Protein AF-A0A935L754-F1 (afdb_monomer_lite)

Sequence (163 aa):
MRIGQTGGQTPIVSIDLSGSTGILGNGTPILGTAPAAAGAFRGQTSNFPACPANHVRIVARARSTAAIPRVATLQVNSSANLVHAASGNAIPFTQIGWISDDAVDLPAGTFTGAAGQVLATLATSREIGACHRFQFLNTQVYPGSVGGTGYYTGNVTYNLNMP

Foldseek 3Di:
DEDEDAFDWDFDFKQKQQPPADWAADFDWRFGPAKADFDDPPPDDGPGHTGPGSWDKDKYFDDDPDPAFWKKWKWKAQLAFFAKPPPRDTHGQQQKWKCWPDCPAFRTGGDPNHGTHTRGIDRDGDMDMTIIIMTGNDPDIDRPDDPSGIITIDTMIIDIHTD

Radius of gyration: 16.72 Å; chains: 1; bounding box: 45×25×46 Å

Structure (mmCIF, N/CA/C/O backbone):
data_AF-A0A935L754-F1
#
_entry.id   AF-A0A935L754-F1
#
loop_
_atom_site.group_PDB
_atom_site.id
_atom_site.type_symbol
_atom_site.label_atom_id
_atom_site.label_alt_id
_atom_site.label_comp_id
_atom_site.label_asym_id
_atom_site.label_entity_id
_atom_site.label_seq_id
_atom_site.pdbx_PDB_ins_code
_atom_site.Cartn_x
_atom_site.Cartn_y
_atom_site.Cartn_z
_atom_site.occupancy
_atom_site.B_iso_or_equiv
_atom_site.auth_seq_id
_atom_site.auth_comp_id
_atom_site.auth_asym_id
_atom_site.auth_atom_id
_atom_site.pdbx_PDB_model_num
ATOM 1 N N . MET A 1 1 ? -5.842 -1.534 -10.193 1.00 51.16 1 MET A N 1
ATOM 2 C CA . MET A 1 1 ? -5.362 -0.137 -10.266 1.00 51.16 1 MET A CA 1
ATOM 3 C C . MET A 1 1 ? -4.176 -0.062 -11.225 1.00 51.16 1 MET A C 1
ATOM 5 O O . MET A 1 1 ? -3.547 -1.096 -11.366 1.00 51.16 1 MET A O 1
ATOM 9 N N . ARG A 1 2 ? -3.924 1.042 -11.956 1.00 49.88 2 ARG A N 1
ATOM 10 C CA . ARG A 1 2 ? -2.845 1.134 -12.974 1.00 49.88 2 ARG A CA 1
ATOM 11 C C . ARG A 1 2 ? -2.118 2.481 -12.923 1.00 49.88 2 ARG A C 1
ATOM 13 O O . ARG A 1 2 ? -2.750 3.491 -13.199 1.00 49.88 2 ARG A O 1
ATOM 20 N N . ILE A 1 3 ? -0.811 2.479 -12.645 1.00 50.84 3 ILE A N 1
ATOM 21 C CA . ILE A 1 3 ? 0.047 3.675 -12.705 1.00 50.84 3 ILE A CA 1
ATOM 22 C C . ILE A 1 3 ? 0.849 3.599 -14.010 1.00 50.84 3 ILE A C 1
ATOM 24 O O . ILE A 1 3 ? 1.744 2.765 -14.155 1.00 50.84 3 ILE A O 1
ATOM 28 N N . GLY A 1 4 ? 0.427 4.373 -15.013 1.00 38.50 4 GLY A N 1
ATOM 29 C CA . GLY A 1 4 ? 0.790 4.139 -16.417 1.00 38.50 4 GLY A CA 1
ATOM 30 C C . GLY A 1 4 ? 1.680 5.181 -17.096 1.00 38.50 4 GLY A C 1
ATOM 31 O O . GLY A 1 4 ? 1.969 4.994 -18.276 1.00 38.50 4 GLY A O 1
ATOM 32 N N . GLN A 1 5 ? 2.104 6.253 -16.419 1.00 40.12 5 GLN A N 1
ATOM 33 C CA . GLN A 1 5 ? 2.944 7.297 -17.024 1.00 40.12 5 GLN A CA 1
ATOM 34 C C . GLN A 1 5 ? 3.856 7.982 -15.998 1.00 40.12 5 GLN A C 1
ATOM 36 O O . GLN A 1 5 ? 3.498 8.114 -14.829 1.00 40.12 5 GLN A O 1
ATOM 41 N N . THR A 1 6 ? 5.025 8.427 -16.465 1.00 39.97 6 THR A N 1
ATOM 42 C CA . THR A 1 6 ? 5.983 9.268 -15.734 1.00 39.97 6 THR A CA 1
ATOM 43 C C . THR A 1 6 ? 5.291 10.510 -15.172 1.00 39.97 6 THR A C 1
ATOM 45 O O . THR A 1 6 ? 4.649 11.238 -15.926 1.00 39.97 6 THR A O 1
ATOM 48 N N . GLY A 1 7 ? 5.387 10.740 -13.858 1.00 39.56 7 GLY A N 1
ATOM 49 C CA . GLY A 1 7 ? 4.710 11.862 -13.188 1.00 39.56 7 GLY A CA 1
ATOM 50 C C . GLY A 1 7 ? 3.203 11.665 -12.974 1.00 39.56 7 GLY A C 1
ATOM 51 O O . GLY A 1 7 ? 2.522 12.578 -12.512 1.00 39.56 7 GLY A O 1
ATOM 52 N N . GLY A 1 8 ? 2.668 10.481 -13.286 1.00 41.50 8 GLY A N 1
ATOM 53 C CA . GLY A 1 8 ? 1.290 10.127 -12.983 1.00 41.50 8 GLY A CA 1
ATOM 54 C C . GLY A 1 8 ? 1.108 9.943 -11.481 1.00 41.50 8 GLY A C 1
ATOM 55 O O . GLY A 1 8 ? 1.529 8.930 -10.924 1.00 41.50 8 GLY A O 1
ATOM 56 N N . GLN A 1 9 ? 0.454 10.905 -10.835 1.00 40.06 9 GLN A N 1
ATOM 57 C CA . GLN A 1 9 ? -0.158 10.664 -9.537 1.00 40.06 9 GLN A CA 1
ATOM 58 C C . GLN A 1 9 ? -1.499 10.003 -9.758 1.00 40.06 9 GLN A C 1
ATOM 60 O O . GLN A 1 9 ? -2.244 10.338 -10.684 1.00 40.06 9 GLN A O 1
ATOM 65 N N . THR A 1 10 ? -1.836 9.053 -8.909 1.00 44.62 10 THR A N 1
ATOM 66 C CA . THR A 1 10 ? -3.203 8.580 -8.885 1.00 44.62 10 THR A CA 1
ATOM 67 C C . THR A 1 10 ? -3.555 8.277 -7.424 1.00 44.62 10 THR A C 1
ATOM 69 O O . THR A 1 10 ? -2.870 7.472 -6.785 1.00 44.62 10 THR A O 1
ATOM 72 N N . PRO A 1 11 ? -4.598 8.915 -6.861 1.00 41.75 11 PRO A N 1
ATOM 73 C CA . PRO A 1 11 ? -5.114 8.586 -5.534 1.00 41.75 11 PRO A CA 1
ATOM 74 C C . PRO A 1 11 ? -5.954 7.315 -5.666 1.00 41.75 11 PRO A C 1
ATOM 76 O O . PRO A 1 11 ? -6.923 7.327 -6.423 1.00 41.75 11 PRO A O 1
ATOM 79 N N . ILE A 1 12 ? -5.552 6.182 -5.072 1.00 53.31 12 ILE A N 1
ATOM 80 C CA . ILE A 1 12 ? -6.162 4.912 -5.512 1.00 53.31 12 ILE A CA 1
ATOM 81 C C . ILE A 1 12 ? -6.532 3.891 -4.436 1.00 53.31 12 ILE A C 1
ATOM 83 O O . ILE A 1 12 ? -7.419 3.083 -4.701 1.00 53.31 12 ILE A O 1
ATOM 87 N N . VAL A 1 13 ? -5.976 3.898 -3.225 1.00 50.31 13 VAL A N 1
ATOM 88 C CA . VAL A 1 13 ? -6.434 2.916 -2.225 1.00 50.31 13 VAL A CA 1
ATOM 89 C C . VAL A 1 13 ? -7.213 3.626 -1.143 1.00 50.31 13 VAL A C 1
ATOM 91 O O . VAL A 1 13 ? -6.626 4.134 -0.192 1.00 50.31 13 VAL A O 1
ATOM 94 N N . SER A 1 14 ? -8.534 3.657 -1.325 1.00 48.19 14 SER A N 1
ATOM 95 C CA . SER A 1 14 ? -9.463 3.967 -0.247 1.00 48.19 14 SER A CA 1
ATOM 96 C C . SER A 1 14 ? -9.672 2.714 0.580 1.00 48.19 14 SER A C 1
ATOM 98 O O . SER A 1 14 ? -10.147 1.696 0.069 1.00 48.19 14 SER A O 1
ATOM 100 N N . ILE A 1 15 ? -9.233 2.776 1.834 1.00 52.50 15 ILE A N 1
ATOM 101 C CA . ILE A 1 15 ? -9.525 1.745 2.817 1.00 52.50 15 ILE A CA 1
ATOM 102 C C . ILE A 1 15 ? -10.791 2.193 3.530 1.00 52.50 15 ILE A C 1
ATOM 104 O O . ILE A 1 15 ? -10.772 3.170 4.281 1.00 52.50 15 ILE A O 1
ATOM 108 N N . ASP A 1 16 ? -11.877 1.482 3.251 1.00 51.03 16 ASP A N 1
ATOM 109 C CA . ASP A 1 16 ? -13.135 1.598 3.969 1.00 51.03 16 ASP A CA 1
ATOM 110 C C . ASP A 1 16 ? -13.316 0.335 4.812 1.00 51.03 16 ASP A C 1
ATOM 112 O O . ASP A 1 16 ? -13.334 -0.778 4.292 1.00 51.03 16 ASP A O 1
ATOM 116 N N . LEU A 1 17 ? -13.408 0.518 6.127 1.00 51.56 17 LEU A N 1
ATOM 117 C CA . LEU A 1 17 ? -13.659 -0.559 7.088 1.00 51.56 17 LEU A CA 1
ATOM 118 C C . LEU A 1 17 ? -15.148 -0.691 7.428 1.00 51.56 17 LEU A C 1
ATOM 120 O O . LEU A 1 17 ? -15.502 -1.128 8.530 1.00 51.56 17 LEU A O 1
ATOM 124 N N . SER A 1 18 ? -16.029 -0.276 6.518 1.00 41.84 18 SER A N 1
ATOM 125 C CA . SER A 1 18 ? -17.472 -0.421 6.667 1.00 41.84 18 SER A CA 1
ATOM 126 C C . SER A 1 18 ? -17.851 -1.890 6.898 1.00 41.84 18 SER A C 1
ATOM 128 O O . SER A 1 18 ? -17.462 -2.798 6.168 1.00 41.84 18 SER A O 1
ATOM 130 N N . GLY A 1 19 ? -18.581 -2.145 7.988 1.00 37.81 19 GLY A N 1
ATOM 131 C CA . GLY A 1 19 ? -19.070 -3.484 8.334 1.00 37.81 19 GLY A CA 1
ATOM 132 C C . GLY A 1 19 ? -18.165 -4.331 9.234 1.00 37.81 19 GLY A C 1
ATOM 133 O O . GLY A 1 19 ? -18.569 -5.430 9.609 1.00 37.81 19 GLY A O 1
ATOM 134 N N . SER A 1 20 ? -16.994 -3.843 9.663 1.00 47.03 20 SER A N 1
ATOM 135 C CA . SER A 1 20 ? -16.272 -4.480 10.773 1.00 47.03 20 SER A CA 1
ATOM 136 C C . SER A 1 20 ? -17.011 -4.224 12.094 1.00 47.03 20 SER A C 1
ATOM 138 O O . SER A 1 20 ? -16.846 -3.177 12.731 1.00 47.03 20 SER A O 1
ATOM 140 N N . THR A 1 21 ? -17.841 -5.176 12.519 1.00 40.72 21 THR A N 1
ATOM 141 C CA . THR A 1 21 ? -18.442 -5.190 13.858 1.00 40.72 21 THR A CA 1
ATOM 142 C C . THR A 1 21 ? -17.437 -5.742 14.866 1.00 40.72 21 THR A C 1
ATOM 144 O O . THR A 1 21 ? -17.017 -6.891 14.742 1.00 40.72 21 THR A O 1
ATOM 147 N N . GLY A 1 22 ? -17.065 -4.946 15.873 1.00 47.66 22 GLY A N 1
ATOM 148 C CA . GLY A 1 22 ? -16.176 -5.373 16.958 1.00 47.66 22 GLY A CA 1
ATOM 149 C C . GLY A 1 22 ? -14.898 -4.542 17.097 1.00 47.66 22 GLY A C 1
ATOM 150 O O . GLY A 1 22 ? -14.846 -3.372 16.729 1.00 47.66 22 GLY A O 1
ATOM 151 N N . ILE A 1 23 ? -13.881 -5.156 17.695 1.00 47.31 23 ILE A N 1
ATOM 152 C CA . ILE A 1 23 ? -12.574 -4.565 17.996 1.00 47.31 23 ILE A CA 1
ATOM 153 C C . ILE A 1 23 ? -11.685 -4.619 16.745 1.00 47.31 23 ILE A C 1
ATOM 155 O O . ILE A 1 23 ? -11.383 -5.705 16.254 1.00 47.31 23 ILE A O 1
ATOM 159 N N . LEU A 1 24 ? -11.238 -3.461 16.247 1.00 51.03 24 LEU A N 1
ATOM 160 C CA . LEU A 1 24 ? -10.230 -3.381 15.184 1.00 51.03 24 LEU A CA 1
ATOM 161 C C . LEU A 1 24 ? -8.824 -3.501 15.799 1.00 51.03 24 LEU A C 1
ATOM 163 O O . LEU A 1 24 ? -8.398 -2.614 16.543 1.00 51.03 24 LEU A O 1
ATOM 167 N N . GLY A 1 25 ? -8.112 -4.596 15.504 1.00 49.09 25 GLY A N 1
ATOM 168 C CA . GLY A 1 25 ? -6.741 -4.849 15.973 1.00 49.09 25 GLY A CA 1
ATOM 169 C C . GLY A 1 25 ? -6.318 -6.323 15.898 1.00 49.09 25 GLY A C 1
ATOM 170 O O . GLY A 1 25 ? -7.063 -7.164 15.396 1.00 49.09 25 GLY A O 1
ATOM 171 N N . ASN A 1 26 ? -5.120 -6.641 16.402 1.00 54.03 26 ASN A N 1
ATOM 172 C CA . ASN A 1 26 ? -4.625 -8.012 16.617 1.00 54.03 26 ASN A CA 1
ATOM 173 C C . ASN A 1 26 ? -4.544 -8.904 15.355 1.00 54.03 26 ASN A C 1
ATOM 175 O O . ASN A 1 26 ? -5.039 -10.030 15.345 1.00 54.03 26 ASN A O 1
ATOM 179 N N . GLY A 1 27 ? -3.955 -8.404 14.262 1.00 50.53 27 GLY A N 1
ATOM 180 C CA . GLY A 1 27 ? -3.767 -9.197 13.036 1.00 50.53 27 GLY A CA 1
ATOM 181 C C . GLY A 1 27 ? -5.041 -9.415 12.214 1.00 50.53 27 GLY A C 1
ATOM 182 O O . GLY A 1 27 ? -5.018 -10.168 11.240 1.00 50.53 27 GLY A O 1
ATOM 183 N N . THR A 1 28 ? -6.148 -8.758 12.579 1.00 55.78 28 THR A N 1
ATOM 184 C CA . THR A 1 28 ? -7.403 -8.832 11.825 1.00 55.78 28 THR A CA 1
ATOM 185 C C . THR A 1 28 ? -7.173 -8.347 10.386 1.00 55.78 28 THR A C 1
ATOM 187 O O . THR A 1 28 ? -6.666 -7.232 10.192 1.00 55.78 28 THR A O 1
ATOM 190 N N . PRO A 1 29 ? -7.519 -9.156 9.364 1.00 57.41 29 PRO A N 1
ATOM 191 C CA . PRO A 1 29 ? -7.443 -8.728 7.977 1.00 57.41 29 PRO A CA 1
ATOM 192 C C . PRO A 1 29 ? -8.332 -7.511 7.738 1.00 57.41 29 PRO A C 1
ATOM 194 O O . PRO A 1 29 ? -9.496 -7.488 8.135 1.00 57.41 29 PRO A O 1
ATOM 197 N N . ILE A 1 30 ? -7.793 -6.521 7.039 1.00 62.16 30 ILE A N 1
ATOM 198 C CA . ILE A 1 30 ? -8.578 -5.411 6.515 1.00 62.16 30 ILE A CA 1
ATOM 199 C C . ILE A 1 30 ? -9.244 -5.910 5.233 1.00 62.16 30 ILE A C 1
ATOM 201 O O . ILE A 1 30 ? -8.556 -6.299 4.284 1.00 62.16 30 ILE A O 1
ATOM 205 N N . LEU A 1 31 ? -10.578 -5.938 5.213 1.00 55.00 31 LEU A N 1
ATOM 206 C CA . LEU A 1 31 ? -11.325 -6.290 4.009 1.00 55.00 31 LEU A CA 1
ATOM 207 C C . LEU A 1 31 ? -11.072 -5.209 2.952 1.00 55.00 31 LEU A C 1
ATOM 209 O O . LEU A 1 31 ? -11.384 -4.038 3.151 1.00 55.00 31 LEU A O 1
ATOM 213 N N . GLY A 1 32 ? -10.432 -5.598 1.850 1.00 49.97 32 GLY A N 1
ATOM 214 C CA . GLY A 1 32 ? -10.262 -4.726 0.694 1.00 49.97 32 GLY A CA 1
ATOM 215 C C . GLY A 1 32 ? -11.592 -4.471 -0.015 1.00 49.97 32 GLY A C 1
ATOM 216 O O . GLY A 1 32 ? -12.553 -5.225 0.131 1.00 49.97 32 GLY A O 1
ATOM 217 N N . THR A 1 33 ? -11.628 -3.430 -0.842 1.00 52.28 33 THR A N 1
ATOM 218 C CA . THR A 1 33 ? -12.733 -3.207 -1.781 1.00 52.28 33 THR A CA 1
ATOM 219 C C . THR A 1 33 ? -12.807 -4.336 -2.827 1.00 52.28 33 THR A C 1
ATOM 221 O O . THR A 1 33 ? -11.924 -5.194 -2.895 1.00 52.28 33 THR A O 1
ATOM 224 N N . ALA A 1 34 ? -13.902 -4.376 -3.598 1.00 51.91 34 ALA A N 1
ATOM 225 C CA . ALA A 1 34 ? -14.242 -5.442 -4.549 1.00 51.91 34 ALA A CA 1
ATOM 226 C C . ALA A 1 34 ? -13.033 -5.997 -5.347 1.00 51.91 34 ALA A C 1
ATOM 228 O O . ALA A 1 34 ? -12.155 -5.225 -5.745 1.00 51.91 34 ALA A O 1
ATOM 229 N N . PRO A 1 35 ? -12.991 -7.319 -5.626 1.00 57.75 35 PRO A N 1
ATOM 230 C CA . PRO A 1 35 ? -11.841 -7.974 -6.250 1.00 57.75 35 PRO A CA 1
ATOM 231 C C . PRO A 1 35 ? -11.413 -7.275 -7.542 1.00 57.75 35 PRO A C 1
ATOM 233 O O . PRO A 1 35 ? -12.223 -7.004 -8.433 1.00 57.75 35 PRO A O 1
ATOM 236 N N . ALA A 1 36 ? -10.112 -7.010 -7.673 1.00 63.12 36 ALA A N 1
ATOM 237 C CA . ALA A 1 36 ? -9.576 -6.417 -8.888 1.00 63.12 36 ALA A CA 1
ATOM 238 C C . ALA A 1 36 ? -9.588 -7.447 -10.031 1.00 63.12 36 ALA A C 1
ATOM 240 O O . ALA A 1 36 ? -8.776 -8.376 -10.057 1.00 63.12 36 ALA A O 1
ATOM 241 N N . ALA A 1 37 ? -10.473 -7.253 -11.014 1.00 63.81 37 ALA A N 1
ATOM 242 C CA . ALA A 1 37 ? -10.533 -8.070 -12.228 1.00 63.81 37 ALA A CA 1
ATOM 243 C C . ALA A 1 37 ? -9.166 -8.161 -12.933 1.00 63.81 37 ALA A C 1
ATOM 245 O O . ALA A 1 37 ? -8.318 -7.267 -12.803 1.00 63.81 37 ALA A O 1
ATOM 246 N N . ALA A 1 38 ? -8.928 -9.240 -13.685 1.00 66.06 38 ALA A N 1
ATOM 247 C CA . ALA A 1 38 ? -7.726 -9.392 -14.511 1.00 66.06 38 ALA A CA 1
ATOM 248 C C . ALA A 1 38 ? -7.510 -8.156 -15.405 1.00 66.06 38 ALA A C 1
ATOM 250 O O . ALA A 1 38 ? -8.457 -7.454 -15.773 1.00 66.06 38 ALA A O 1
ATOM 251 N N . GLY A 1 39 ? -6.257 -7.822 -15.709 1.00 62.91 39 GLY A N 1
ATOM 252 C CA . GLY A 1 39 ? -5.994 -6.623 -16.493 1.00 62.91 39 GLY A CA 1
ATOM 253 C C . GLY A 1 39 ? -4.617 -6.553 -17.129 1.00 62.91 39 GLY A C 1
ATOM 254 O O . GLY A 1 39 ? -3.691 -7.252 -16.742 1.00 62.91 39 GLY A O 1
ATOM 255 N N . ALA A 1 40 ? -4.499 -5.633 -18.080 1.00 59.53 40 ALA A N 1
ATOM 256 C CA . ALA A 1 40 ? -3.260 -5.253 -18.749 1.00 59.53 40 ALA A CA 1
ATOM 257 C C . ALA A 1 40 ? -3.228 -3.754 -19.011 1.00 59.53 40 ALA A C 1
ATOM 259 O O . ALA A 1 40 ? -4.277 -3.121 -19.114 1.00 59.53 40 ALA A O 1
ATOM 260 N N . PHE A 1 41 ? -2.048 -3.163 -19.168 1.00 60.88 41 PHE A N 1
ATOM 261 C CA . PHE A 1 41 ? -1.964 -1.785 -19.653 1.00 60.88 41 PHE A CA 1
ATOM 262 C C . PHE A 1 41 ? -2.621 -1.638 -21.040 1.00 60.88 41 PHE A C 1
ATOM 264 O O . PHE A 1 41 ? -2.781 -2.607 -21.782 1.00 60.88 41 PHE A O 1
ATOM 271 N N . ARG A 1 42 ? -3.065 -0.416 -21.381 1.00 55.75 42 ARG A N 1
ATOM 272 C CA . ARG A 1 42 ? -3.829 -0.147 -22.615 1.00 55.75 42 ARG A CA 1
ATOM 273 C C . ARG A 1 42 ? -3.078 -0.692 -23.838 1.00 55.75 42 ARG A C 1
ATOM 275 O O . ARG A 1 42 ? -1.922 -0.331 -24.049 1.00 55.75 42 ARG A O 1
ATOM 282 N N . GLY A 1 43 ? -3.752 -1.529 -24.630 1.00 55.62 43 GLY A N 1
ATOM 283 C CA . GLY A 1 43 ? -3.198 -2.121 -25.853 1.00 55.62 43 GLY A CA 1
ATOM 284 C C . GLY A 1 43 ? -2.370 -3.399 -25.660 1.00 55.62 43 GLY A C 1
ATOM 285 O O . GLY A 1 43 ? -1.640 -3.763 -26.574 1.00 55.62 43 GLY A O 1
ATOM 286 N N . GLN A 1 44 ? -2.453 -4.072 -24.507 1.00 59.66 44 GLN A N 1
ATOM 287 C CA . GLN A 1 44 ? -1.813 -5.373 -24.267 1.00 59.66 44 GLN A CA 1
ATOM 288 C C . GLN A 1 44 ? -2.826 -6.451 -23.861 1.00 59.66 44 GLN A C 1
ATOM 290 O O . GLN A 1 44 ? -3.879 -6.152 -23.294 1.00 59.66 44 GLN A O 1
ATOM 295 N N . THR A 1 45 ? -2.485 -7.714 -24.131 1.00 57.78 45 THR A N 1
ATOM 296 C CA . THR A 1 45 ? -3.156 -8.889 -23.557 1.00 57.78 45 THR A CA 1
ATOM 297 C C . THR A 1 45 ? -2.958 -8.919 -22.045 1.00 57.78 45 THR A C 1
ATOM 299 O O . THR A 1 45 ? -1.891 -8.534 -21.571 1.00 57.78 45 THR A O 1
ATOM 302 N N . SER A 1 46 ? -3.969 -9.376 -21.293 1.00 60.31 46 SER A N 1
ATOM 303 C CA . SER A 1 46 ? -3.935 -9.437 -19.822 1.00 60.31 46 SER A CA 1
ATOM 304 C C . SER A 1 46 ? -2.661 -10.115 -19.320 1.00 60.31 46 SER A C 1
ATOM 306 O O . SER A 1 46 ? -2.492 -11.313 -19.515 1.00 60.31 46 SER A O 1
ATOM 308 N N . ASN A 1 47 ? -1.784 -9.355 -18.668 1.00 70.38 47 ASN A N 1
ATOM 309 C CA . ASN A 1 47 ? -0.536 -9.849 -18.088 1.00 70.38 47 ASN A CA 1
ATOM 310 C C . ASN A 1 47 ? -0.561 -9.878 -16.555 1.00 70.38 47 ASN A C 1
ATOM 312 O O . ASN A 1 47 ? 0.347 -10.437 -15.954 1.00 70.38 47 ASN A O 1
ATOM 316 N N . PHE A 1 48 ? -1.617 -9.343 -15.932 1.00 72.38 48 PHE A N 1
ATOM 317 C CA . PHE A 1 48 ? -1.845 -9.456 -14.494 1.00 72.38 48 PHE A CA 1
ATOM 318 C C . PHE A 1 48 ? -3.108 -10.283 -14.213 1.00 72.38 48 PHE A C 1
ATOM 320 O O . PHE A 1 48 ? -4.203 -9.883 -14.644 1.00 72.38 48 PHE A O 1
ATOM 327 N N . PRO A 1 49 ? -2.991 -11.414 -13.491 1.00 78.94 49 PRO A N 1
ATOM 328 C CA . PRO A 1 49 ? -4.136 -12.239 -13.118 1.00 78.94 49 PRO A CA 1
ATOM 329 C C . PRO A 1 49 ? -5.079 -11.483 -12.178 1.00 78.94 49 PRO A C 1
ATOM 331 O O . PRO A 1 49 ? -4.685 -10.518 -11.519 1.00 78.94 49 PRO A O 1
ATOM 334 N N . ALA A 1 50 ? -6.350 -11.896 -12.137 1.00 81.06 50 ALA A N 1
ATOM 335 C CA . ALA A 1 50 ? -7.337 -11.349 -11.205 1.00 81.06 50 ALA A CA 1
ATOM 336 C C . ALA A 1 50 ? -6.842 -11.474 -9.758 1.00 81.06 50 ALA A C 1
ATOM 338 O O . ALA A 1 50 ? -6.281 -12.504 -9.392 1.00 81.06 50 ALA A O 1
ATOM 339 N N . CYS A 1 51 ? -7.054 -10.438 -8.947 1.00 79.88 51 CYS A N 1
ATOM 340 C CA . CYS A 1 51 ? -6.734 -10.537 -7.530 1.00 79.88 51 CYS A CA 1
ATOM 341 C C . CYS A 1 51 ? -7.817 -11.333 -6.796 1.00 79.88 51 CYS A C 1
ATOM 343 O O . CYS A 1 51 ? -9.000 -11.181 -7.126 1.00 79.88 51 CYS A O 1
ATOM 345 N N . PRO A 1 52 ? -7.448 -12.133 -5.779 1.00 81.75 52 PRO A N 1
ATOM 346 C CA . PRO A 1 52 ? -8.424 -12.757 -4.898 1.00 81.75 52 PRO A CA 1
ATOM 347 C C . PRO A 1 52 ? -9.314 -11.711 -4.210 1.00 81.75 52 PRO A C 1
ATOM 349 O O . PRO A 1 52 ? -8.993 -10.520 -4.159 1.00 81.75 52 PRO A O 1
ATOM 352 N N . ALA A 1 53 ? -10.430 -12.158 -3.629 1.00 74.56 53 ALA A N 1
ATOM 353 C CA . ALA A 1 53 ? -11.267 -11.293 -2.799 1.00 74.56 53 ALA A CA 1
ATOM 354 C C . ALA A 1 53 ? -10.439 -10.621 -1.684 1.00 74.56 53 ALA A C 1
ATOM 356 O O . ALA A 1 53 ? -9.478 -11.204 -1.171 1.00 74.56 53 ALA A O 1
ATOM 357 N N . ASN A 1 54 ? -10.812 -9.392 -1.311 1.00 70.38 54 ASN A N 1
ATOM 358 C CA . ASN A 1 54 ? -10.149 -8.576 -0.284 1.00 70.38 54 ASN A CA 1
ATOM 359 C C . ASN A 1 54 ? -8.694 -8.176 -0.596 1.00 70.38 54 ASN A C 1
ATOM 361 O O . ASN A 1 54 ? -7.968 -7.775 0.314 1.00 70.38 54 ASN A O 1
ATOM 365 N N . HIS A 1 55 ? -8.264 -8.278 -1.857 1.00 77.31 55 HIS A N 1
ATOM 366 C CA . HIS A 1 55 ? -6.956 -7.805 -2.301 1.00 77.31 55 HIS A CA 1
ATOM 367 C C . HIS A 1 55 ? -7.081 -6.607 -3.240 1.00 77.31 55 HIS A C 1
ATOM 369 O O . HIS A 1 55 ? -7.980 -6.522 -4.078 1.00 77.31 55 HIS A O 1
ATOM 375 N N . VAL A 1 56 ? -6.098 -5.718 -3.155 1.00 77.25 56 VAL A N 1
ATOM 376 C CA . VAL A 1 56 ? -5.959 -4.544 -4.008 1.00 77.25 56 VAL A CA 1
ATOM 377 C C . VAL A 1 56 ? -4.785 -4.752 -4.955 1.00 77.25 56 VAL A C 1
ATOM 379 O O . VAL A 1 56 ? -3.665 -4.999 -4.516 1.00 77.25 56 VAL A O 1
ATOM 382 N N . ARG A 1 57 ? -5.015 -4.622 -6.268 1.00 80.88 57 ARG A N 1
ATOM 383 C CA . ARG A 1 57 ? -3.917 -4.690 -7.245 1.00 80.88 57 ARG A CA 1
ATOM 384 C C . ARG A 1 57 ? -3.121 -3.391 -7.279 1.00 80.88 57 ARG A C 1
ATOM 386 O O . ARG A 1 57 ? -3.669 -2.374 -7.718 1.00 80.88 57 ARG A O 1
ATOM 393 N N . ILE A 1 58 ? -1.828 -3.471 -6.992 1.00 79.62 58 ILE A N 1
ATOM 394 C CA . ILE A 1 58 ? -0.844 -2.420 -7.252 1.00 79.62 58 ILE A CA 1
ATOM 395 C C . ILE A 1 58 ? -0.061 -2.812 -8.504 1.00 79.62 58 ILE A C 1
ATOM 397 O O . ILE A 1 58 ? 0.489 -3.903 -8.560 1.00 79.62 58 ILE A O 1
ATOM 401 N N . VAL A 1 59 ? -0.019 -1.952 -9.524 1.00 77.00 59 VAL A N 1
ATOM 402 C CA . VAL A 1 59 ? 0.851 -2.156 -10.697 1.00 77.00 59 VAL A CA 1
ATOM 403 C C . VAL A 1 59 ? 1.536 -0.855 -11.076 1.00 77.00 59 VAL A C 1
ATOM 405 O O . VAL A 1 59 ? 0.925 0.220 -11.023 1.00 77.00 59 VAL A O 1
ATOM 408 N N . ALA A 1 60 ? 2.777 -0.974 -11.527 1.00 77.69 60 ALA A N 1
ATOM 409 C CA . ALA A 1 60 ? 3.576 0.132 -12.020 1.00 77.69 60 ALA A CA 1
ATOM 410 C C . ALA A 1 60 ? 4.274 -0.261 -13.324 1.00 77.69 60 ALA A C 1
ATOM 412 O O . ALA A 1 60 ? 4.693 -1.403 -13.515 1.00 77.69 60 ALA A O 1
ATOM 413 N N . ARG A 1 61 ? 4.394 0.705 -14.234 1.00 79.12 61 ARG A N 1
ATOM 414 C CA . ARG A 1 61 ? 5.069 0.531 -15.519 1.00 79.12 61 ARG A CA 1
ATOM 415 C C . ARG A 1 61 ? 6.106 1.618 -15.716 1.00 79.12 61 ARG A C 1
ATOM 417 O O . ARG A 1 61 ? 5.753 2.774 -15.936 1.00 79.12 61 ARG A O 1
ATOM 424 N N . ALA A 1 62 ? 7.372 1.225 -15.717 1.00 76.25 62 ALA A N 1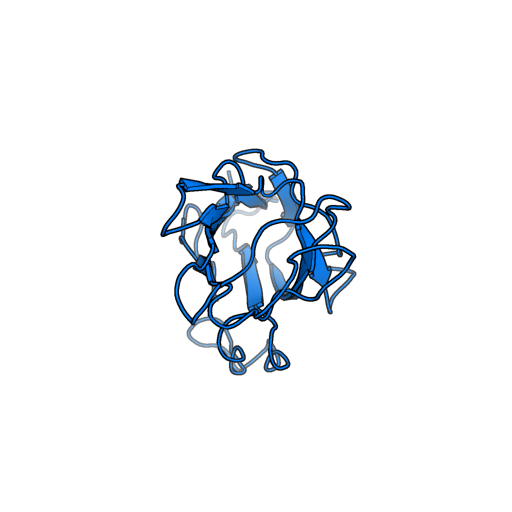
ATOM 425 C CA . ALA A 1 62 ? 8.472 2.094 -16.094 1.00 76.25 62 ALA A CA 1
ATOM 426 C C . ALA A 1 62 ? 8.763 1.921 -17.591 1.00 76.25 62 ALA A C 1
ATOM 428 O O . ALA A 1 62 ? 9.036 0.817 -18.063 1.00 76.25 62 ALA A O 1
ATOM 429 N N . ARG A 1 63 ? 8.702 3.016 -18.353 1.00 73.94 63 ARG A N 1
ATOM 430 C CA . ARG A 1 63 ? 9.123 3.060 -19.758 1.00 73.94 63 ARG A CA 1
ATOM 431 C C . ARG A 1 63 ? 9.997 4.287 -19.975 1.00 73.94 63 ARG A C 1
ATOM 433 O O . ARG A 1 63 ? 9.535 5.400 -19.758 1.00 73.94 63 ARG A O 1
ATOM 440 N N . SER A 1 64 ? 11.223 4.074 -20.439 1.00 66.56 64 SER A N 1
ATOM 441 C CA . SER A 1 64 ? 12.126 5.132 -20.900 1.00 66.56 64 SER A CA 1
ATOM 442 C C . SER A 1 64 ? 12.410 4.951 -22.390 1.00 66.56 64 SER A C 1
ATOM 444 O O . SER A 1 64 ? 12.656 3.832 -22.840 1.00 66.56 64 SER A O 1
ATOM 446 N N . THR A 1 65 ? 12.370 6.046 -23.153 1.00 60.97 65 THR A N 1
ATOM 447 C CA . THR A 1 65 ? 12.804 6.101 -24.561 1.00 60.97 65 THR A CA 1
ATOM 448 C C . THR A 1 65 ? 14.284 6.468 -24.707 1.00 60.97 65 THR A C 1
ATOM 450 O O . THR A 1 65 ? 14.819 6.418 -25.810 1.00 60.97 65 THR A O 1
ATOM 453 N N . ALA A 1 66 ? 14.954 6.846 -23.613 1.00 61.84 66 ALA A N 1
ATOM 454 C CA . ALA A 1 66 ? 16.355 7.251 -23.613 1.00 61.84 66 ALA A CA 1
ATOM 455 C C . ALA A 1 66 ? 17.292 6.043 -23.441 1.00 61.84 66 ALA A C 1
ATOM 457 O O . ALA A 1 66 ? 17.000 5.134 -22.666 1.00 61.84 66 ALA A O 1
ATOM 458 N N . ALA A 1 67 ? 18.455 6.079 -24.102 1.00 59.62 67 ALA A N 1
ATOM 459 C CA . ALA A 1 67 ? 19.480 5.027 -24.069 1.00 59.62 67 ALA A CA 1
ATOM 460 C C . ALA A 1 67 ? 20.223 4.882 -22.719 1.00 59.62 67 ALA A C 1
ATOM 462 O O . ALA A 1 67 ? 21.081 4.016 -22.579 1.00 59.62 67 ALA A O 1
ATOM 463 N N . ILE A 1 68 ? 19.907 5.721 -21.727 1.00 60.38 68 ILE A N 1
ATOM 464 C CA . ILE A 1 68 ? 20.514 5.717 -20.390 1.00 60.38 68 ILE A CA 1
ATOM 465 C C . ILE A 1 68 ? 19.490 5.141 -19.399 1.00 60.38 68 ILE A C 1
ATOM 467 O O . ILE A 1 68 ? 18.326 5.561 -19.454 1.00 60.38 68 ILE A O 1
ATOM 471 N N . PRO A 1 69 ? 19.874 4.227 -18.482 1.00 56.91 69 PRO A N 1
ATOM 472 C CA . PRO A 1 69 ? 18.960 3.708 -17.471 1.00 56.91 69 PRO A CA 1
ATOM 473 C C . PRO A 1 69 ? 18.414 4.858 -16.621 1.00 56.91 69 PRO A C 1
ATOM 475 O O . PRO A 1 69 ? 19.145 5.489 -15.859 1.00 56.91 69 PRO A O 1
ATOM 478 N N . ARG A 1 70 ? 17.118 5.149 -16.760 1.00 69.31 70 ARG A N 1
ATOM 479 C CA . ARG A 1 70 ? 16.397 6.030 -15.838 1.00 69.31 70 ARG A CA 1
ATOM 480 C C . ARG A 1 70 ? 15.780 5.149 -14.770 1.00 69.31 70 ARG A C 1
ATOM 482 O O . ARG A 1 70 ? 14.945 4.297 -15.066 1.00 69.31 70 ARG A O 1
ATOM 489 N N . VAL A 1 71 ? 16.235 5.343 -13.542 1.00 81.62 71 VAL A N 1
ATOM 490 C CA . VAL A 1 71 ? 15.736 4.611 -12.384 1.00 81.62 71 VAL A CA 1
ATOM 491 C C . VAL A 1 71 ? 14.371 5.177 -12.016 1.00 81.62 71 VAL A C 1
ATOM 493 O O . VAL A 1 71 ? 14.277 6.336 -11.621 1.00 81.62 71 VAL A O 1
ATOM 496 N N . ALA A 1 72 ? 13.316 4.374 -12.143 1.00 82.62 72 ALA A N 1
ATOM 497 C CA . ALA A 1 72 ? 12.008 4.740 -11.618 1.00 82.62 72 ALA A CA 1
ATOM 498 C C . ALA A 1 72 ? 11.847 4.242 -10.180 1.00 82.62 72 ALA A C 1
ATOM 500 O O . ALA A 1 72 ? 12.257 3.130 -9.858 1.00 82.62 72 ALA A O 1
ATOM 501 N N . THR A 1 73 ? 11.218 5.035 -9.323 1.00 86.56 73 THR A N 1
ATOM 502 C CA . THR A 1 73 ? 10.898 4.679 -7.942 1.00 86.56 73 THR A CA 1
ATOM 503 C C . THR A 1 73 ? 9.389 4.698 -7.747 1.00 86.56 73 THR A C 1
ATOM 505 O O . THR A 1 73 ? 8.721 5.708 -7.968 1.00 86.56 73 THR A O 1
ATOM 508 N N . LEU A 1 74 ? 8.833 3.555 -7.349 1.00 87.06 74 LEU A N 1
ATOM 509 C CA . LEU A 1 74 ? 7.463 3.482 -6.867 1.00 87.06 74 LEU A CA 1
ATOM 510 C C . LEU A 1 74 ? 7.467 3.885 -5.395 1.00 87.06 74 LEU A C 1
ATOM 512 O O . LEU A 1 74 ? 8.105 3.232 -4.569 1.00 87.06 74 LEU A O 1
ATOM 516 N N . GLN A 1 75 ? 6.750 4.952 -5.078 1.00 89.88 75 GLN A N 1
ATOM 517 C CA . GLN A 1 75 ? 6.597 5.481 -3.733 1.00 89.88 75 GLN A CA 1
ATOM 518 C C . GLN A 1 75 ? 5.145 5.400 -3.282 1.00 89.88 75 GLN A C 1
ATOM 520 O O . GLN A 1 75 ? 4.227 5.464 -4.099 1.00 89.88 75 GLN A O 1
ATOM 525 N N . VAL A 1 76 ? 4.943 5.313 -1.973 1.00 88.75 76 VAL A N 1
ATOM 526 C CA . VAL A 1 76 ? 3.640 5.466 -1.337 1.00 88.75 76 VAL A CA 1
ATOM 527 C C . VAL A 1 76 ? 3.666 6.614 -0.335 1.00 88.75 76 VAL A C 1
ATOM 529 O O . VAL A 1 76 ? 4.602 6.767 0.451 1.00 88.75 76 VAL A O 1
ATOM 532 N N . ASN A 1 77 ? 2.622 7.433 -0.387 1.00 89.75 77 ASN A N 1
ATOM 533 C CA . ASN A 1 77 ? 2.290 8.410 0.630 1.00 89.75 77 ASN A CA 1
ATOM 534 C C . ASN A 1 77 ? 1.245 7.796 1.562 1.00 89.75 77 ASN A C 1
ATOM 536 O O . ASN A 1 77 ? 0.114 7.532 1.143 1.00 89.75 77 ASN A O 1
ATOM 540 N N . SER A 1 78 ? 1.640 7.600 2.816 1.00 92.00 78 SER A N 1
ATOM 541 C CA . SER A 1 78 ? 0.784 7.112 3.892 1.00 92.00 78 SER A CA 1
ATOM 542 C C . SER A 1 78 ? 0.777 8.071 5.089 1.00 92.00 78 SER A C 1
ATOM 544 O O . SER A 1 78 ? 0.679 7.618 6.226 1.00 92.00 78 SER A O 1
ATOM 546 N 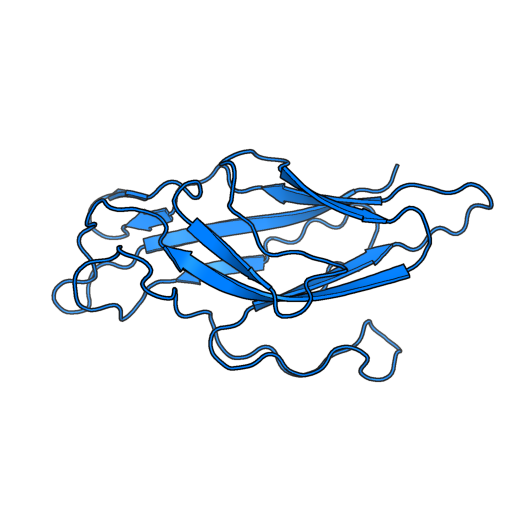N . SER A 1 79 ? 0.961 9.378 4.864 1.00 93.00 79 SER A N 1
ATOM 547 C CA . SER A 1 79 ? 1.084 10.364 5.950 1.00 93.00 79 SER A CA 1
ATOM 548 C C . SER A 1 79 ? -0.248 10.797 6.558 1.00 93.00 79 SER A C 1
ATOM 550 O O . SER A 1 79 ? -0.265 11.404 7.625 1.00 93.00 79 SER A O 1
ATOM 552 N N . ALA A 1 80 ? -1.363 10.527 5.879 1.00 89.00 80 ALA A N 1
ATOM 553 C CA . ALA A 1 80 ? -2.692 10.721 6.449 1.00 89.00 80 ALA A CA 1
ATOM 554 C C . ALA A 1 80 ? -2.987 9.643 7.505 1.00 89.00 80 ALA A C 1
ATOM 556 O O . ALA A 1 80 ? -2.362 8.593 7.513 1.00 89.00 80 ALA A O 1
ATOM 557 N N . ASN A 1 81 ? -3.960 9.867 8.382 1.00 89.38 81 ASN A N 1
ATOM 558 C CA . ASN A 1 81 ? -4.473 8.809 9.254 1.00 89.38 81 ASN A CA 1
ATOM 559 C C . ASN A 1 81 ? -5.740 8.207 8.639 1.00 89.38 81 ASN A C 1
ATOM 561 O O . ASN A 1 81 ? -6.427 8.870 7.858 1.00 89.38 81 ASN A O 1
ATOM 565 N N . LEU A 1 82 ? -6.094 6.985 9.036 1.00 84.50 82 LEU A N 1
ATOM 566 C CA . LEU A 1 82 ? -7.487 6.571 8.947 1.00 84.50 82 LEU A CA 1
ATOM 567 C C . LEU A 1 82 ? -8.280 7.342 10.006 1.00 84.50 82 LEU A C 1
ATOM 569 O O . LEU A 1 82 ? -7.887 7.355 11.173 1.00 84.50 82 LEU A O 1
ATOM 573 N N . VAL A 1 83 ? -9.393 7.959 9.624 1.00 86.06 83 VAL A N 1
ATOM 574 C CA . VAL A 1 83 ? -10.220 8.770 10.526 1.00 86.06 83 VAL A CA 1
ATOM 575 C C . VAL A 1 83 ? -11.593 8.137 10.670 1.00 86.06 83 VAL A C 1
ATOM 577 O O . VAL A 1 83 ? -12.245 7.819 9.677 1.00 86.06 83 VAL A O 1
ATOM 580 N N . HIS A 1 84 ? -12.027 7.963 11.915 1.00 83.06 84 HIS A N 1
ATOM 581 C CA . HIS A 1 84 ? -13.355 7.477 12.245 1.00 83.06 84 HIS A CA 1
ATOM 582 C C . HIS A 1 84 ? -14.401 8.552 11.956 1.00 83.06 84 HIS A C 1
ATOM 584 O O . HIS A 1 84 ? -14.385 9.613 12.584 1.00 83.06 84 HIS A O 1
ATOM 590 N N . ALA A 1 85 ? -15.339 8.262 11.054 1.00 77.69 85 ALA A N 1
ATOM 591 C CA . ALA A 1 85 ? -16.305 9.246 10.565 1.00 77.69 85 ALA A CA 1
ATOM 592 C C . ALA A 1 85 ? -17.179 9.871 11.673 1.00 77.69 85 ALA A C 1
ATOM 594 O O . ALA A 1 85 ? -17.551 11.034 11.570 1.00 77.69 85 ALA A O 1
ATOM 595 N N . ALA A 1 86 ? -17.496 9.118 12.734 1.00 76.38 86 ALA A N 1
ATOM 596 C CA . ALA A 1 86 ? -18.408 9.576 13.787 1.00 76.38 86 ALA A CA 1
ATOM 597 C C . ALA A 1 86 ? -17.708 10.203 15.005 1.00 76.38 86 ALA A C 1
ATOM 599 O O . ALA A 1 86 ? -18.248 11.122 15.609 1.00 76.38 86 ALA A O 1
ATOM 600 N N . SER A 1 87 ? -16.527 9.707 15.392 1.00 79.94 87 SER A N 1
ATOM 601 C CA . SER A 1 87 ? -15.839 10.156 16.620 1.00 79.94 87 SER A CA 1
ATOM 602 C C . SER A 1 87 ? -14.585 10.988 16.369 1.00 79.94 87 SER A C 1
ATOM 604 O O . SER A 1 87 ? -14.039 11.545 17.314 1.00 79.94 87 SER A O 1
ATOM 606 N N . GLY A 1 88 ? -14.082 11.037 15.131 1.00 82.50 88 GLY A N 1
ATOM 607 C CA . GLY A 1 88 ? -12.812 11.689 14.808 1.00 82.50 88 GLY A CA 1
ATOM 608 C C . GLY A 1 88 ? -11.568 10.942 15.302 1.00 82.50 88 GLY A C 1
ATOM 609 O O . GLY A 1 88 ? -10.456 11.418 15.084 1.00 82.50 88 GLY A O 1
ATOM 610 N N . ASN A 1 89 ? -11.721 9.768 15.931 1.00 83.88 89 ASN A N 1
ATOM 611 C CA . ASN A 1 89 ? -10.587 8.934 16.331 1.00 83.88 89 ASN A CA 1
ATOM 612 C C . ASN A 1 89 ? -9.708 8.615 15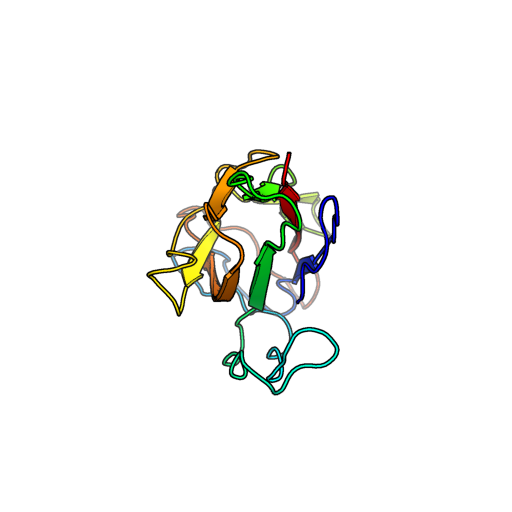.121 1.00 83.88 89 ASN A C 1
ATOM 614 O O . ASN A 1 89 ? -10.215 8.306 14.043 1.00 83.88 89 ASN A O 1
ATOM 618 N N . ALA A 1 90 ? -8.394 8.632 15.319 1.00 87.38 90 ALA A N 1
ATOM 619 C CA . ALA A 1 90 ? -7.431 8.424 14.251 1.00 87.38 90 ALA A CA 1
ATOM 620 C C . ALA A 1 90 ? -6.612 7.149 14.476 1.00 87.38 90 ALA A C 1
ATOM 622 O O . ALA A 1 90 ? -6.134 6.900 15.583 1.00 87.38 90 ALA A O 1
ATOM 623 N N . ILE A 1 91 ? -6.420 6.377 13.407 1.00 86.50 91 ILE A N 1
ATOM 624 C CA . ILE A 1 91 ? -5.475 5.260 13.349 1.00 86.50 91 ILE A CA 1
ATOM 625 C C . ILE A 1 91 ? -4.367 5.651 12.367 1.00 86.50 91 ILE A C 1
ATOM 627 O O . ILE A 1 91 ? -4.646 5.830 11.177 1.00 86.50 91 ILE A O 1
ATOM 631 N N . PRO A 1 92 ? -3.114 5.802 12.822 1.00 90.81 92 PRO A N 1
ATOM 632 C CA . PRO A 1 92 ? -1.996 6.050 11.924 1.00 90.81 92 PRO A CA 1
ATOM 633 C C . PRO A 1 92 ? -1.769 4.878 10.966 1.00 90.81 92 PRO A C 1
ATOM 635 O O . PRO A 1 92 ? -1.815 3.720 11.383 1.00 90.81 92 PRO A O 1
ATOM 638 N N . PHE A 1 93 ? -1.426 5.155 9.701 1.00 89.25 93 PHE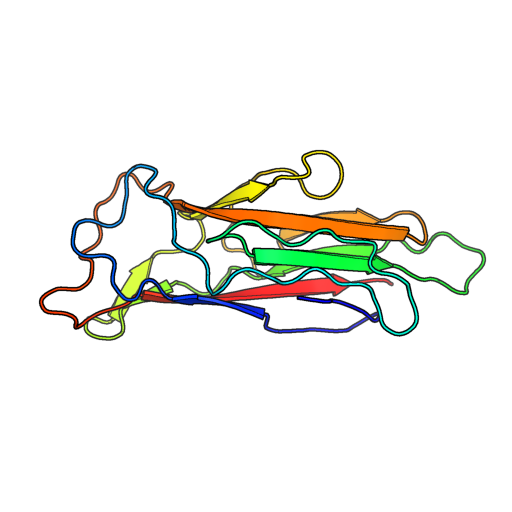 A N 1
ATOM 639 C CA . PHE A 1 93 ? -1.077 4.087 8.750 1.00 89.25 93 PHE A CA 1
ATOM 640 C C . PHE A 1 93 ? 0.125 3.253 9.207 1.00 89.25 93 PHE A C 1
ATOM 642 O O . PHE A 1 93 ? 0.230 2.104 8.799 1.00 89.25 93 PHE A O 1
ATOM 649 N N . THR A 1 94 ? 0.980 3.760 10.103 1.00 91.81 94 THR A N 1
ATOM 650 C CA . THR A 1 94 ? 2.075 2.980 10.715 1.00 91.81 94 THR A CA 1
ATOM 651 C C . THR A 1 94 ? 1.612 1.719 11.441 1.00 91.81 94 THR A C 1
ATOM 653 O O . THR A 1 94 ? 2.407 0.816 11.685 1.00 91.81 94 THR A O 1
ATOM 656 N N . GLN A 1 95 ? 0.322 1.627 11.762 1.00 89.62 95 GLN A N 1
ATOM 657 C CA . GLN A 1 95 ? -0.299 0.451 12.358 1.00 89.62 95 GLN A CA 1
ATOM 658 C C . GLN A 1 95 ? -0.895 -0.513 11.323 1.00 89.62 95 GLN A C 1
ATOM 660 O O . GLN A 1 95 ? -1.620 -1.439 11.686 1.00 89.62 95 GLN A O 1
ATOM 665 N N . ILE A 1 96 ? -0.612 -0.306 10.038 1.00 87.06 96 ILE A N 1
ATOM 666 C CA . ILE A 1 96 ? -1.139 -1.099 8.933 1.00 87.06 96 ILE A CA 1
ATOM 667 C C . ILE A 1 96 ? 0.026 -1.701 8.151 1.00 87.06 96 ILE A C 1
ATOM 669 O O . ILE A 1 96 ? 0.971 -1.020 7.743 1.00 87.06 96 ILE A O 1
ATOM 673 N N . GLY A 1 97 ? -0.058 -3.010 7.945 1.00 89.31 97 GLY A N 1
ATOM 674 C CA . GLY A 1 97 ? 0.830 -3.772 7.082 1.00 89.31 97 GLY A CA 1
ATOM 675 C C . GLY A 1 97 ? 0.127 -4.208 5.808 1.00 89.31 97 GLY A C 1
ATOM 676 O O . GLY A 1 97 ? -1.104 -4.220 5.735 1.00 89.31 97 GLY A O 1
ATOM 677 N N . TRP A 1 98 ? 0.911 -4.614 4.816 1.00 89.31 98 TRP A N 1
ATOM 678 C CA . TRP A 1 98 ? 0.418 -5.338 3.654 1.00 89.31 98 TRP A CA 1
ATOM 679 C C . TRP A 1 98 ? 1.150 -6.666 3.491 1.00 89.3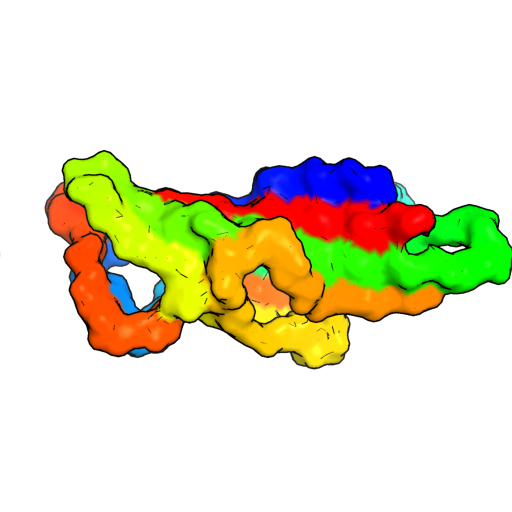1 98 TRP A C 1
ATOM 681 O O . TRP A 1 98 ? 2.350 -6.791 3.738 1.00 89.31 98 TRP A O 1
ATOM 691 N N . ILE A 1 99 ? 0.402 -7.654 3.029 1.00 89.69 99 ILE A N 1
ATOM 692 C CA . ILE A 1 99 ? 0.898 -8.930 2.536 1.00 89.69 99 ILE A CA 1
ATOM 693 C C . ILE A 1 99 ? 0.796 -8.870 1.017 1.00 89.69 99 ILE A C 1
ATOM 695 O O . ILE A 1 99 ? -0.249 -8.481 0.497 1.00 89.69 99 ILE A O 1
ATOM 699 N N . SER A 1 100 ? 1.868 -9.249 0.330 1.00 90.50 100 SER A N 1
ATOM 700 C CA . SER A 1 100 ? 1.913 -9.343 -1.128 1.00 90.50 100 SER A CA 1
ATOM 701 C C . SER A 1 100 ? 1.831 -10.800 -1.576 1.00 90.50 100 SER A C 1
ATOM 703 O O . SER A 1 100 ? 2.363 -11.682 -0.898 1.00 90.50 100 SER A O 1
ATOM 705 N N . ASP A 1 101 ? 1.172 -11.045 -2.705 1.00 87.25 101 ASP A N 1
ATOM 706 C CA . ASP A 1 101 ? 1.202 -12.326 -3.416 1.00 87.25 101 ASP A CA 1
ATOM 707 C C . ASP A 1 101 ? 2.437 -12.486 -4.324 1.00 87.25 101 ASP A C 1
ATOM 709 O O . ASP A 1 101 ? 2.752 -13.603 -4.732 1.00 87.25 101 ASP A O 1
ATOM 713 N N . ASP A 1 102 ? 3.167 -11.397 -4.583 1.00 84.06 102 ASP A N 1
ATOM 714 C CA . ASP A 1 102 ? 4.437 -11.371 -5.306 1.00 84.06 102 ASP A CA 1
ATOM 715 C C . ASP A 1 102 ? 5.533 -10.786 -4.406 1.00 84.06 102 ASP A C 1
ATOM 717 O O . ASP A 1 102 ? 5.687 -9.572 -4.248 1.00 84.06 102 ASP A O 1
ATOM 721 N N . ALA A 1 103 ? 6.313 -11.679 -3.801 1.00 80.25 103 ALA A N 1
ATOM 722 C CA . ALA A 1 103 ? 7.399 -11.306 -2.903 1.00 80.25 103 ALA A CA 1
ATOM 723 C C . ALA A 1 103 ? 8.643 -10.757 -3.623 1.00 80.25 103 ALA A C 1
ATOM 725 O O . ALA A 1 103 ? 9.535 -10.234 -2.955 1.00 80.25 103 ALA A O 1
ATOM 726 N N . VAL A 1 104 ? 8.735 -10.901 -4.949 1.00 84.62 104 VAL A N 1
ATOM 727 C CA . VAL A 1 104 ? 9.924 -10.514 -5.719 1.00 84.62 104 VAL A CA 1
ATOM 728 C C . VAL A 1 104 ? 9.843 -9.045 -6.105 1.00 84.62 104 VAL A C 1
ATOM 730 O O . VAL A 1 104 ? 10.782 -8.287 -5.863 1.00 84.62 104 VAL A O 1
ATOM 733 N N . ASP A 1 105 ? 8.718 -8.637 -6.685 1.00 85.38 105 ASP A N 1
ATOM 734 C CA . ASP A 1 105 ? 8.596 -7.307 -7.277 1.00 85.38 105 ASP A CA 1
ATOM 735 C C . ASP A 1 105 ? 8.070 -6.254 -6.300 1.00 85.38 105 ASP A C 1
ATOM 737 O O . ASP A 1 105 ? 8.486 -5.092 -6.354 1.00 85.38 105 ASP A O 1
ATOM 741 N N . LEU A 1 106 ? 7.157 -6.649 -5.412 1.00 87.94 106 LEU A N 1
ATOM 742 C CA . LEU A 1 106 ? 6.556 -5.789 -4.396 1.00 87.94 106 LEU A CA 1
ATOM 743 C C . LEU A 1 106 ? 6.421 -6.579 -3.089 1.00 87.94 106 LEU A C 1
ATOM 745 O O . LEU A 1 106 ? 5.333 -7.061 -2.782 1.00 87.94 106 LEU A O 1
ATOM 749 N N . PRO A 1 107 ? 7.501 -6.741 -2.306 1.00 91.44 107 PRO A N 1
ATOM 750 C CA . PRO A 1 107 ? 7.468 -7.560 -1.102 1.00 91.44 107 PRO A CA 1
ATOM 751 C C . PRO A 1 107 ? 6.467 -7.042 -0.062 1.00 91.44 107 PRO A C 1
ATOM 753 O O . PRO A 1 107 ? 6.102 -5.862 -0.029 1.00 91.44 107 PRO A O 1
ATOM 756 N N . ALA A 1 108 ? 6.035 -7.943 0.823 1.00 91.94 108 ALA A N 1
ATOM 757 C CA . ALA A 1 108 ? 5.239 -7.597 1.998 1.00 91.94 108 ALA A CA 1
ATOM 758 C C . ALA A 1 108 ? 5.971 -6.575 2.887 1.00 91.94 108 ALA A C 1
ATOM 760 O O . ALA A 1 108 ? 7.202 -6.539 2.933 1.00 91.94 108 ALA A O 1
ATOM 761 N N . GLY A 1 109 ? 5.217 -5.756 3.618 1.00 93.31 109 GLY A N 1
ATOM 762 C CA . GLY A 1 109 ? 5.807 -4.689 4.418 1.00 93.31 109 GLY A CA 1
ATOM 763 C C . GLY A 1 109 ? 4.807 -3.928 5.275 1.00 93.31 109 GLY A C 1
ATOM 764 O O . GLY A 1 109 ? 3.660 -4.339 5.457 1.00 93.31 109 GLY A O 1
ATOM 765 N N . THR A 1 110 ? 5.273 -2.819 5.839 1.00 93.62 110 THR A N 1
ATOM 766 C CA . THR A 1 110 ? 4.495 -1.949 6.723 1.00 93.62 110 THR A CA 1
ATOM 767 C C . THR A 1 110 ? 4.601 -0.505 6.269 1.00 93.62 110 THR A C 1
ATOM 769 O O . THR A 1 110 ? 5.616 -0.090 5.698 1.00 93.62 110 THR A O 1
ATOM 772 N N . PHE A 1 111 ? 3.537 0.270 6.476 1.00 93.38 111 PHE A N 1
ATOM 773 C CA . PHE A 1 111 ? 3.583 1.688 6.148 1.00 93.38 111 PHE A CA 1
ATOM 774 C C . PHE A 1 111 ? 4.427 2.435 7.180 1.00 93.38 111 PHE A C 1
ATOM 776 O O . PHE A 1 111 ? 4.357 2.158 8.375 1.00 93.38 111 PHE A O 1
ATOM 783 N N . THR A 1 112 ? 5.212 3.411 6.734 1.00 95.31 112 THR A N 1
ATOM 784 C CA . THR A 1 112 ? 6.068 4.205 7.632 1.00 95.31 112 THR A CA 1
ATOM 785 C C . THR A 1 112 ? 5.415 5.498 8.108 1.00 95.31 112 THR A C 1
ATOM 787 O O . THR A 1 112 ? 5.989 6.199 8.936 1.00 95.31 112 THR A O 1
ATOM 790 N N . GLY A 1 113 ? 4.229 5.844 7.595 1.00 93.00 113 GLY A N 1
ATOM 791 C CA . GLY A 1 113 ? 3.597 7.138 7.879 1.00 93.00 113 GLY A CA 1
ATOM 792 C C . GLY A 1 113 ? 4.221 8.305 7.102 1.00 93.00 113 GLY A C 1
ATOM 793 O O . GLY A 1 113 ? 3.877 9.459 7.340 1.00 93.00 113 GLY A O 1
ATOM 794 N N . ALA A 1 114 ? 5.148 8.032 6.181 1.00 94.12 114 ALA A N 1
ATOM 795 C CA . ALA A 1 114 ? 5.824 9.055 5.394 1.00 94.12 114 ALA A CA 1
ATOM 796 C C . ALA A 1 114 ? 5.084 9.359 4.081 1.00 94.12 114 ALA A C 1
ATOM 798 O O . ALA A 1 114 ? 4.370 8.523 3.528 1.00 94.12 114 ALA A O 1
ATOM 799 N N . ALA A 1 115 ? 5.320 10.552 3.532 1.00 90.88 115 ALA A N 1
ATOM 800 C CA . ALA A 1 115 ? 4.733 10.987 2.263 1.00 90.88 115 ALA A CA 1
ATOM 801 C C . ALA A 1 115 ? 5.426 10.413 1.004 1.00 90.88 115 ALA A C 1
ATOM 803 O O . ALA A 1 115 ? 5.014 10.718 -0.112 1.00 90.88 115 ALA A O 1
ATOM 804 N N . GLY A 1 116 ? 6.476 9.602 1.163 1.00 90.19 116 GLY A N 1
ATOM 805 C CA . GLY A 1 116 ? 7.308 9.121 0.054 1.00 90.19 116 GLY A CA 1
ATOM 806 C C . GLY A 1 116 ? 8.076 7.842 0.374 1.00 90.19 116 GLY A C 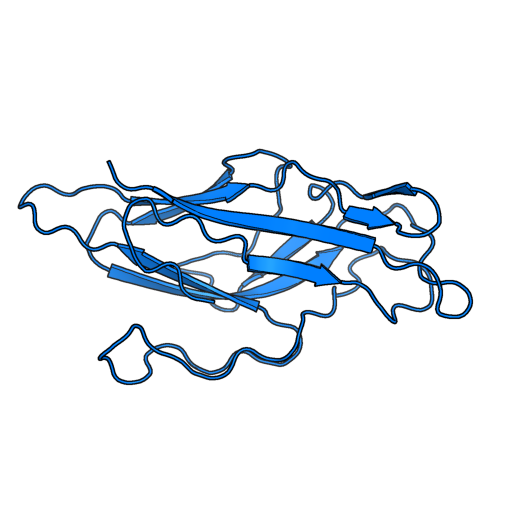1
ATOM 807 O O . GLY A 1 116 ? 9.243 7.716 0.006 1.00 90.19 116 GLY A O 1
ATOM 808 N N . GLN A 1 117 ? 7.449 6.903 1.087 1.00 94.56 117 GLN A N 1
ATOM 809 C CA . GLN A 1 117 ? 8.047 5.595 1.348 1.00 94.56 117 GLN A CA 1
ATOM 810 C C . GLN A 1 117 ? 8.301 4.872 0.022 1.00 94.56 117 GLN A C 1
ATOM 812 O O . GLN A 1 117 ? 7.369 4.639 -0.742 1.00 94.56 117 GLN A O 1
ATOM 817 N N . VAL A 1 118 ? 9.552 4.504 -0.254 1.00 93.00 118 VAL A N 1
ATOM 818 C CA . VAL A 1 118 ? 9.905 3.739 -1.458 1.00 93.00 118 VAL A CA 1
ATOM 819 C C . VAL A 1 118 ? 9.477 2.284 -1.278 1.00 93.00 118 VAL A C 1
ATOM 821 O O . VAL A 1 118 ? 9.818 1.658 -0.278 1.00 93.00 118 VAL A O 1
ATOM 824 N N . LEU A 1 119 ? 8.737 1.759 -2.254 1.00 90.38 119 LEU A N 1
ATOM 825 C CA . LEU A 1 119 ? 8.273 0.370 -2.290 1.00 90.38 119 LEU A CA 1
ATOM 826 C C . LEU A 1 119 ? 9.062 -0.487 -3.276 1.00 90.38 119 LEU A C 1
ATOM 828 O O . LEU A 1 119 ? 9.326 -1.650 -2.998 1.00 90.38 119 LEU A O 1
ATOM 832 N N . ALA A 1 120 ? 9.432 0.083 -4.422 1.00 89.50 120 ALA A N 1
ATOM 833 C CA . ALA A 1 120 ? 10.220 -0.607 -5.433 1.00 89.50 120 ALA A CA 1
ATOM 834 C C . ALA A 1 120 ? 11.030 0.378 -6.273 1.00 89.50 120 ALA A C 1
ATOM 836 O O . ALA A 1 120 ? 10.637 1.531 -6.473 1.00 89.50 120 ALA A O 1
ATOM 837 N N . THR A 1 121 ? 12.132 -0.125 -6.820 1.00 89.88 121 THR A N 1
ATOM 838 C CA . THR A 1 121 ? 13.014 0.602 -7.729 1.00 89.88 121 THR A CA 1
ATOM 839 C C . THR A 1 121 ? 13.156 -0.194 -9.019 1.00 89.88 121 THR A C 1
ATOM 841 O O . THR A 1 121 ? 13.560 -1.353 -9.001 1.00 89.88 121 THR A O 1
ATOM 844 N N . LEU A 1 122 ? 12.833 0.426 -10.152 1.00 85.12 122 LEU A N 1
ATOM 845 C CA . LEU A 1 122 ? 12.906 -0.177 -11.475 1.00 85.12 122 LEU A CA 1
ATOM 846 C C . LEU A 1 122 ? 14.086 0.444 -12.226 1.00 85.12 122 LEU A C 1
ATOM 848 O O . LEU A 1 122 ? 14.007 1.575 -12.703 1.00 85.12 122 LEU A O 1
ATOM 852 N N . ALA A 1 123 ? 15.193 -0.296 -12.313 1.00 85.00 123 ALA A N 1
ATOM 853 C CA . ALA A 1 123 ? 16.400 0.145 -13.020 1.00 85.00 123 ALA A CA 1
ATOM 854 C C . ALA A 1 123 ? 16.303 -0.010 -14.550 1.00 85.00 123 ALA A C 1
ATOM 856 O O . ALA A 1 123 ? 17.123 0.532 -15.287 1.00 85.00 123 ALA A O 1
ATOM 857 N N . THR A 1 124 ? 15.310 -0.755 -15.035 1.00 79.50 124 THR A N 1
ATOM 858 C CA . THR A 1 124 ? 15.077 -1.021 -16.457 1.00 79.50 124 THR A CA 1
ATOM 859 C C . THR A 1 124 ? 13.616 -0.782 -16.819 1.00 79.50 124 THR A C 1
ATOM 861 O O . THR A 1 124 ? 12.734 -0.781 -15.956 1.00 79.50 124 THR A O 1
ATOM 864 N N . SER A 1 125 ? 13.349 -0.583 -18.113 1.00 78.56 125 SER A N 1
ATOM 865 C CA . SER A 1 125 ? 11.984 -0.507 -18.636 1.00 78.56 125 SER A CA 1
ATOM 866 C C . SER A 1 125 ? 11.284 -1.849 -18.437 1.00 78.56 125 SER A C 1
ATOM 868 O O . SER A 1 125 ? 11.526 -2.798 -19.183 1.00 78.56 125 SER A O 1
ATOM 870 N N . ARG A 1 126 ? 10.424 -1.928 -17.426 1.00 79.06 126 ARG A N 1
ATOM 871 C CA . ARG A 1 126 ? 9.644 -3.122 -17.112 1.00 79.06 126 ARG A CA 1
ATOM 872 C C . ARG A 1 126 ? 8.328 -2.760 -16.437 1.00 79.06 126 ARG A C 1
ATOM 874 O O . ARG A 1 126 ? 8.081 -1.618 -16.039 1.00 79.06 126 ARG A O 1
ATOM 881 N N . GLU A 1 127 ? 7.487 -3.769 -16.314 1.00 79.56 127 GLU A N 1
ATOM 882 C CA . GLU A 1 127 ? 6.224 -3.720 -15.595 1.00 79.56 127 GLU A CA 1
ATOM 883 C C . GLU A 1 127 ? 6.331 -4.590 -14.356 1.00 79.56 127 GLU A C 1
ATOM 885 O O . GLU A 1 127 ? 6.959 -5.643 -14.405 1.00 79.56 127 GLU A O 1
ATOM 890 N N . ILE A 1 128 ? 5.727 -4.127 -13.269 1.00 83.38 128 ILE A N 1
ATOM 891 C CA . ILE A 1 128 ? 5.620 -4.862 -12.013 1.00 83.38 128 ILE A CA 1
ATOM 892 C C . ILE A 1 128 ? 4.182 -4.791 -11.526 1.00 83.38 128 ILE A C 1
ATOM 894 O O . ILE A 1 128 ? 3.475 -3.807 -11.793 1.00 83.38 128 ILE A O 1
ATOM 898 N N . GLY A 1 129 ? 3.743 -5.803 -10.791 1.00 81.19 129 GLY A N 1
ATOM 899 C CA . GLY A 1 129 ? 2.422 -5.775 -10.196 1.00 81.19 129 GLY A CA 1
ATOM 900 C C . GLY A 1 129 ? 2.171 -6.916 -9.234 1.00 81.19 129 GLY A C 1
ATOM 901 O O . GLY A 1 129 ? 2.592 -8.033 -9.487 1.00 81.19 129 GLY A O 1
ATOM 902 N N . ALA A 1 130 ? 1.434 -6.613 -8.173 1.00 85.12 130 ALA A N 1
ATOM 903 C CA . ALA A 1 130 ? 1.085 -7.548 -7.116 1.00 85.12 130 ALA A CA 1
ATOM 904 C C . ALA A 1 130 ? -0.325 -7.253 -6.589 1.00 85.12 130 ALA A C 1
ATOM 906 O O . ALA A 1 130 ? -0.833 -6.126 -6.688 1.00 85.12 130 ALA A O 1
ATOM 907 N N . CYS A 1 131 ? -0.969 -8.259 -6.016 1.00 85.62 131 CYS A N 1
ATOM 908 C CA . CYS A 1 131 ? -2.170 -8.123 -5.215 1.00 85.62 131 CYS A CA 1
ATOM 909 C C . CYS A 1 131 ? -1.783 -8.030 -3.738 1.00 85.62 131 CYS A C 1
ATOM 911 O O . CYS A 1 131 ? -1.213 -8.946 -3.151 1.00 85.62 131 CYS A O 1
ATOM 913 N N . HIS A 1 132 ? -2.125 -6.908 -3.117 1.00 84.75 132 HIS A N 1
ATOM 914 C CA . HIS A 1 132 ? -1.860 -6.665 -1.708 1.00 84.75 132 HIS A CA 1
ATOM 915 C C . HIS A 1 132 ? -3.118 -6.908 -0.879 1.00 84.75 132 HIS A C 1
ATOM 917 O O . HIS A 1 132 ? -4.199 -6.438 -1.234 1.00 84.75 132 HIS A O 1
ATOM 923 N N . ARG A 1 133 ? -2.967 -7.572 0.265 1.00 85.12 133 ARG A N 1
ATOM 924 C CA . ARG A 1 133 ? -3.966 -7.589 1.340 1.00 85.12 133 ARG A CA 1
ATOM 925 C C . ARG A 1 133 ? -3.444 -6.781 2.516 1.00 85.12 133 ARG A C 1
ATOM 927 O O . ARG A 1 133 ? -2.291 -6.946 2.895 1.00 85.12 133 ARG A O 1
ATOM 934 N N . PHE A 1 134 ? -4.289 -5.955 3.120 1.00 84.44 134 PHE A N 1
ATOM 935 C CA . PHE A 1 134 ? -3.906 -5.148 4.276 1.00 84.44 134 PHE A CA 1
ATOM 936 C C . PHE A 1 134 ? -4.277 -5.836 5.590 1.00 84.44 134 PHE A C 1
ATOM 938 O O . PHE A 1 134 ? -5.234 -6.611 5.657 1.00 84.44 134 PHE A O 1
ATOM 945 N N . GLN A 1 135 ? -3.512 -5.562 6.640 1.00 81.81 135 GLN A N 1
ATOM 946 C CA . GLN A 1 135 ? -3.765 -6.095 7.974 1.00 81.81 135 GLN A CA 1
ATOM 947 C C . GLN A 1 135 ? -3.384 -5.094 9.057 1.00 81.81 135 GLN A C 1
ATOM 949 O O . GLN A 1 135 ? -2.474 -4.279 8.889 1.00 81.81 135 GLN A O 1
ATOM 954 N N . PHE A 1 136 ? -4.063 -5.213 10.187 1.00 81.94 136 PHE A N 1
ATOM 955 C CA . PHE A 1 136 ? -3.772 -4.451 11.388 1.00 81.94 136 PHE A CA 1
ATOM 956 C C . PHE A 1 136 ? -2.561 -5.009 12.141 1.00 81.94 136 PHE A C 1
ATOM 958 O O . PHE A 1 136 ? -2.506 -6.197 12.454 1.00 81.94 136 PHE A O 1
ATOM 965 N N . LEU A 1 137 ? -1.606 -4.134 12.450 1.00 82.75 137 LEU A N 1
ATOM 966 C CA . LEU A 1 137 ? -0.413 -4.428 13.255 1.00 82.75 137 LEU A CA 1
ATOM 967 C C . LEU A 1 137 ? -0.547 -3.930 14.699 1.00 82.75 137 LEU A C 1
ATOM 969 O O . LEU A 1 137 ? 0.282 -4.251 15.548 1.00 82.75 137 LEU A O 1
ATOM 973 N N . ASN A 1 138 ? -1.559 -3.112 14.985 1.00 69.69 138 ASN A N 1
ATOM 974 C CA . ASN A 1 138 ? -1.814 -2.584 16.315 1.00 69.69 138 ASN A CA 1
ATOM 975 C C . ASN A 1 138 ? -2.202 -3.688 17.302 1.00 69.69 138 ASN A C 1
ATOM 977 O O . ASN A 1 138 ? -3.067 -4.530 17.049 1.00 69.69 138 ASN A O 1
ATOM 981 N N . THR A 1 139 ? -1.605 -3.596 18.485 1.00 67.38 139 THR A N 1
ATOM 982 C CA . THR A 1 139 ? -2.042 -4.292 19.699 1.00 67.38 139 THR A CA 1
ATOM 983 C C . THR A 1 139 ? -3.117 -3.504 20.451 1.00 67.38 139 THR A C 1
ATOM 985 O O . THR A 1 139 ? -3.836 -4.070 21.269 1.00 67.38 139 THR A O 1
ATOM 988 N N . GLN A 1 140 ? -3.247 -2.200 20.172 1.00 66.88 140 GLN A N 1
ATOM 989 C CA . GLN A 1 140 ? -4.329 -1.367 20.692 1.00 66.88 140 GLN A CA 1
ATOM 990 C C . GLN A 1 140 ? -5.654 -1.689 20.012 1.00 66.88 140 GLN A C 1
ATOM 992 O O . GLN A 1 140 ? -5.711 -1.916 18.811 1.00 66.88 140 GLN A O 1
ATOM 997 N N . VAL A 1 141 ? -6.724 -1.646 20.790 1.00 67.19 141 VAL A N 1
ATOM 998 C CA . VAL A 1 141 ? -8.092 -1.858 20.330 1.00 67.19 141 VAL A CA 1
ATOM 999 C C . VAL A 1 141 ? -8.710 -0.517 19.963 1.00 67.19 141 VAL A C 1
ATOM 1001 O O . VAL A 1 141 ? -8.807 0.362 20.819 1.00 67.19 141 VAL A O 1
ATOM 1004 N N . TYR A 1 142 ? -9.167 -0.374 18.719 1.00 69.19 142 TYR A N 1
ATOM 1005 C CA . TYR A 1 142 ? -9.983 0.771 18.315 1.00 69.19 142 TYR A CA 1
ATOM 1006 C C . TYR A 1 142 ? -11.464 0.386 18.272 1.00 69.19 142 TYR A C 1
ATOM 1008 O O . TYR A 1 142 ? -11.788 -0.739 17.867 1.00 69.19 142 TYR A O 1
ATOM 1016 N N . PRO A 1 143 ? -12.369 1.294 18.684 1.00 65.38 143 PRO A N 1
ATOM 1017 C CA . PRO A 1 143 ? -13.799 1.057 18.551 1.00 65.38 143 PRO A CA 1
ATOM 1018 C C . PRO A 1 143 ? -14.141 0.909 17.066 1.00 65.38 143 PRO A C 1
ATOM 1020 O O . PRO A 1 143 ? -13.938 1.844 16.299 1.00 65.38 143 PRO A O 1
ATOM 1023 N N . GLY A 1 144 ? -14.615 -0.269 16.652 1.00 63.19 144 GLY A N 1
ATOM 1024 C CA . GLY A 1 144 ? -15.180 -0.471 15.318 1.00 63.19 144 GLY A CA 1
ATOM 1025 C C . GLY A 1 144 ? -16.573 0.148 15.191 1.00 63.19 144 GLY A C 1
ATOM 1026 O O . GLY A 1 144 ? -17.001 0.931 16.041 1.00 63.19 144 GLY A O 1
ATOM 1027 N N . SER A 1 145 ? -17.313 -0.234 14.146 1.00 56.31 145 SER A N 1
ATOM 1028 C CA . SER A 1 145 ? -18.681 0.265 13.975 1.00 56.31 145 SER A CA 1
ATOM 1029 C C . SER A 1 145 ? -19.577 -0.215 15.123 1.00 56.31 145 SER A C 1
ATOM 1031 O O . SER A 1 145 ? -19.639 -1.412 15.420 1.00 56.31 145 SER A O 1
ATOM 1033 N N . VAL A 1 146 ? -20.287 0.710 15.774 1.00 50.28 146 VAL A N 1
ATOM 1034 C CA . VAL A 1 146 ? -21.336 0.385 16.751 1.00 50.28 146 VAL A CA 1
ATOM 1035 C C . VAL A 1 146 ? -22.675 0.702 16.090 1.00 50.28 146 VAL A C 1
ATOM 1037 O O . VAL A 1 146 ? -22.900 1.818 15.623 1.00 50.28 146 VAL A O 1
ATOM 1040 N N . GLY A 1 147 ? -23.549 -0.303 15.974 1.00 51.75 147 GLY A N 1
ATOM 1041 C CA . GLY A 1 147 ? -24.876 -0.149 15.360 1.00 51.75 147 GLY A CA 1
ATOM 1042 C C . GLY A 1 147 ? -24.870 0.200 13.864 1.00 51.75 147 GLY A C 1
ATOM 1043 O O . GLY A 1 147 ? -25.799 0.846 13.395 1.00 51.75 147 GLY A O 1
ATOM 1044 N N . GLY A 1 148 ? -23.823 -0.173 13.115 1.00 51.22 148 GLY A N 1
ATOM 1045 C CA . GLY A 1 148 ? -23.694 0.164 11.689 1.00 51.22 148 GLY A CA 1
ATOM 1046 C C . GLY A 1 148 ? -23.250 1.607 11.417 1.00 51.22 148 GLY A C 1
ATOM 1047 O O . GLY A 1 148 ? -23.139 2.006 10.260 1.00 51.22 148 GLY A O 1
ATOM 1048 N N . THR A 1 149 ? -22.950 2.379 12.465 1.00 50.66 149 THR A N 1
ATOM 1049 C CA . THR A 1 149 ? -22.372 3.722 12.355 1.00 50.66 149 THR A CA 1
ATOM 1050 C C . THR A 1 149 ? -20.912 3.708 12.784 1.00 50.66 149 THR A C 1
ATOM 1052 O O . THR A 1 149 ? -20.561 3.099 13.794 1.00 50.66 149 THR A O 1
ATOM 1055 N N . GLY A 1 150 ? -20.061 4.378 12.005 1.00 55.97 150 GLY A N 1
ATOM 1056 C CA . GLY A 1 150 ? -18.644 4.528 12.316 1.00 55.97 150 GLY A CA 1
ATOM 1057 C C . GLY A 1 150 ? -17.745 3.576 11.535 1.00 55.97 150 GLY A C 1
ATOM 1058 O O . GLY A 1 150 ? -17.499 2.443 11.933 1.00 55.97 150 GLY A O 1
ATOM 1059 N N . TYR A 1 151 ? -17.249 4.055 10.401 1.00 69.69 151 TYR A N 1
ATOM 1060 C CA . TYR A 1 151 ? -16.161 3.434 9.657 1.00 69.69 151 TYR A CA 1
ATOM 1061 C C . TYR A 1 151 ? -14.943 4.350 9.724 1.00 69.69 151 TYR A C 1
ATOM 1063 O O . TYR A 1 151 ? -15.061 5.572 9.866 1.00 69.69 151 TYR A O 1
ATOM 1071 N N . TYR A 1 152 ? -13.766 3.744 9.652 1.00 77.12 152 TYR A N 1
ATOM 1072 C CA . TYR A 1 152 ? -12.529 4.474 9.455 1.00 77.12 152 TYR A CA 1
ATOM 1073 C C . TYR A 1 152 ? -12.280 4.598 7.961 1.00 77.12 152 TYR A C 1
ATOM 1075 O O . TYR A 1 152 ? -12.242 3.589 7.258 1.00 77.12 152 TYR A O 1
ATOM 1083 N N . THR A 1 153 ? -12.086 5.827 7.500 1.00 79.38 153 THR A N 1
ATOM 1084 C CA . THR A 1 153 ? -11.699 6.116 6.120 1.00 79.38 153 THR A CA 1
ATOM 1085 C C . THR A 1 153 ? -10.336 6.760 6.088 1.00 79.38 153 THR A C 1
ATOM 1087 O O . THR A 1 153 ? -10.050 7.686 6.847 1.00 79.38 153 THR A O 1
ATOM 1090 N N . GLY A 1 154 ? -9.516 6.317 5.153 1.00 78.50 154 GLY A N 1
ATOM 1091 C CA . GLY A 1 154 ? -8.294 7.004 4.788 1.00 78.50 154 GLY A CA 1
ATOM 1092 C C . GLY A 1 154 ? -7.765 6.457 3.479 1.00 78.50 154 GLY A C 1
ATOM 1093 O O . GLY A 1 154 ? -8.234 5.436 2.970 1.00 78.50 154 GLY A O 1
ATOM 1094 N N . ASN A 1 155 ? -6.804 7.176 2.914 1.00 81.12 155 ASN A N 1
ATOM 1095 C CA . ASN A 1 155 ? -6.254 6.846 1.613 1.00 81.12 155 ASN A CA 1
ATOM 1096 C C . ASN A 1 155 ? -4.732 6.813 1.677 1.00 81.12 155 ASN A C 1
ATOM 1098 O O . ASN A 1 155 ? -4.118 7.668 2.317 1.00 81.12 155 ASN A O 1
ATOM 1102 N N . VAL A 1 156 ? -4.140 5.876 0.940 1.00 81.81 156 VAL A N 1
ATOM 1103 C CA . VAL A 1 156 ? -2.730 5.952 0.545 1.00 81.81 156 VAL A CA 1
ATOM 1104 C C . VAL A 1 156 ? -2.633 6.252 -0.947 1.00 81.81 156 VAL A C 1
ATOM 1106 O O . VAL A 1 156 ? -3.457 5.806 -1.754 1.00 81.81 156 VAL A O 1
ATOM 1109 N N . THR A 1 157 ? -1.620 7.030 -1.319 1.00 83.38 157 THR A N 1
ATOM 1110 C CA . THR A 1 157 ? -1.388 7.429 -2.714 1.00 83.38 157 THR A CA 1
ATOM 1111 C C . THR A 1 157 ? -0.089 6.823 -3.202 1.00 83.38 157 THR A C 1
ATOM 1113 O O . THR A 1 157 ? 0.943 7.005 -2.566 1.00 83.38 157 THR A O 1
ATOM 1116 N N . TYR A 1 158 ? -0.132 6.116 -4.327 1.00 82.81 158 TYR A N 1
ATOM 1117 C CA . TYR A 1 158 ? 1.050 5.515 -4.934 1.00 82.81 158 TYR A CA 1
ATOM 1118 C C . TYR A 1 158 ? 1.485 6.356 -6.130 1.00 82.81 158 TYR A C 1
ATOM 1120 O O . TYR A 1 158 ? 0.678 6.634 -7.016 1.00 82.81 158 TYR A O 1
ATOM 1128 N N . ASN A 1 159 ? 2.763 6.717 -6.166 1.00 81.75 159 ASN A N 1
ATOM 1129 C CA . ASN A 1 159 ? 3.354 7.553 -7.201 1.00 81.75 159 ASN A CA 1
ATOM 1130 C C . ASN A 1 159 ? 4.548 6.834 -7.818 1.00 81.75 159 ASN A C 1
ATOM 1132 O O . ASN A 1 159 ? 5.423 6.351 -7.103 1.00 81.75 159 ASN A O 1
ATOM 1136 N N . LEU A 1 160 ? 4.595 6.775 -9.147 1.00 80.00 160 LEU A N 1
ATOM 1137 C CA . LEU A 1 160 ? 5.773 6.310 -9.868 1.00 80.00 160 LEU A CA 1
ATOM 1138 C C . LEU A 1 160 ? 6.574 7.524 -10.339 1.00 80.00 160 LEU A C 1
ATOM 1140 O O . LEU A 1 160 ? 6.165 8.231 -11.264 1.00 80.00 160 LEU A O 1
ATOM 1144 N N . ASN A 1 161 ? 7.729 7.737 -9.720 1.00 79.19 161 ASN A N 1
ATOM 1145 C CA . ASN A 1 161 ? 8.637 8.818 -10.069 1.00 79.19 161 ASN A CA 1
ATOM 1146 C C . ASN A 1 161 ? 9.731 8.280 -10.987 1.00 79.19 161 ASN A C 1
ATOM 1148 O O . ASN A 1 161 ? 10.331 7.253 -10.700 1.00 79.19 161 ASN A O 1
ATOM 1152 N N . MET A 1 162 ? 10.008 8.967 -12.089 1.00 72.06 162 MET A N 1
ATOM 1153 C CA . MET A 1 162 ? 11.156 8.691 -12.950 1.00 72.06 162 MET A CA 1
ATOM 1154 C C . MET A 1 162 ? 11.805 10.048 -13.266 1.00 72.06 162 MET A C 1
ATOM 1156 O O . MET A 1 162 ? 11.063 10.959 -13.644 1.00 72.06 162 MET A O 1
ATOM 1160 N N . PRO A 1 163 ? 13.122 10.215 -13.045 1.00 63.88 163 PRO A N 1
ATOM 1161 C CA . PRO A 1 163 ? 13.843 11.444 -13.371 1.00 63.88 163 PRO A CA 1
ATOM 1162 C C . PRO A 1 163 ? 13.901 11.669 -14.881 1.00 63.88 163 PRO A C 1
ATOM 1164 O O . PRO A 1 163 ? 13.723 10.684 -15.639 1.00 63.88 163 PRO A O 1
#

pLDDT: mean 71.91, std 16.31, range [37.81, 95.31]

Secondary structure (DSSP, 8-state):
--B-STT-EEEEEEEE-TT-BSEE-TTPEE--SS----B-STTS---BPPPPTT-EEEEEE----SSS---EEEEEE--SEEEETTT--EEEGGGEEEEES-TTTS--EE--S-TTEEEEEESSS-EEEEEEEEEE--SSPEE-BBTTB--EEEEEEEEEE--